Protein AF-A0A1W9UET2-F1 (afdb_monomer)

Sequence (64 aa):
DVTYGFGVFRPDGTMVFQMQVVPGYENRILWKFDAPGTYDVRSTEYSGPRHPEMFIEDAIRVTS

Structure (mmCIF, N/CA/C/O backbone):
data_AF-A0A1W9UET2-F1
#
_entry.id   AF-A0A1W9UET2-F1
#
loop_
_atom_site.group_PDB
_atom_site.id
_atom_site.type_symbol
_atom_site.label_atom_id
_atom_site.label_alt_id
_atom_site.label_comp_id
_atom_site.label_asym_id
_atom_site.label_entity_id
_atom_site.label_seq_id
_atom_site.pdbx_PDB_ins_code
_atom_site.Cartn_x
_atom_site.Cartn_y
_atom_site.Cartn_z
_atom_site.occupancy
_atom_site.B_iso_or_equiv
_atom_site.auth_seq_id
_atom_site.auth_comp_id
_atom_site.auth_asym_id
_atom_site.auth_atom_id
_atom_site.pdbx_PDB_model_num
ATOM 1 N N . ASP A 1 1 ? 14.105 -2.748 -16.215 1.00 58.75 1 ASP A N 1
ATOM 2 C CA . ASP A 1 1 ? 13.683 -3.708 -15.181 1.00 58.75 1 ASP A CA 1
ATOM 3 C C . ASP A 1 1 ? 13.635 -3.015 -13.840 1.00 58.75 1 ASP A C 1
ATOM 5 O O . ASP A 1 1 ? 14.676 -2.673 -13.296 1.00 58.75 1 ASP A O 1
ATOM 9 N N . VAL A 1 2 ? 12.431 -2.700 -13.369 1.00 67.81 2 VAL A N 1
ATOM 10 C CA . VAL A 1 2 ? 12.225 -2.146 -12.027 1.00 67.81 2 VAL A CA 1
ATOM 11 C C . VAL A 1 2 ? 11.413 -3.150 -11.222 1.00 67.81 2 VAL A C 1
ATOM 13 O O . VAL A 1 2 ? 10.464 -3.742 -11.741 1.00 67.81 2 VAL A O 1
ATOM 16 N N . THR A 1 3 ? 11.817 -3.364 -9.977 1.00 79.94 3 THR A N 1
ATOM 17 C CA . THR A 1 3 ? 11.000 -4.050 -8.977 1.00 79.94 3 THR A CA 1
ATOM 18 C C . THR A 1 3 ? 9.977 -3.051 -8.450 1.00 79.94 3 THR A C 1
ATOM 20 O O . THR A 1 3 ? 10.291 -1.872 -8.279 1.00 79.94 3 THR A O 1
ATOM 23 N N . TYR A 1 4 ? 8.746 -3.504 -8.234 1.00 85.50 4 TYR A N 1
ATOM 24 C CA . TYR A 1 4 ? 7.697 -2.684 -7.638 1.00 85.50 4 TYR A CA 1
ATOM 25 C C . TYR A 1 4 ? 7.497 -3.113 -6.189 1.00 85.50 4 TYR A C 1
ATOM 27 O O . TYR A 1 4 ? 7.349 -4.299 -5.907 1.00 85.50 4 TYR A O 1
ATOM 35 N N . GLY A 1 5 ? 7.414 -2.162 -5.270 1.00 92.75 5 GLY A N 1
ATOM 36 C CA . GLY A 1 5 ? 6.973 -2.444 -3.911 1.00 92.75 5 GLY A CA 1
ATOM 37 C C . GLY A 1 5 ? 5.453 -2.368 -3.837 1.00 92.75 5 GLY A C 1
ATOM 38 O O . GLY A 1 5 ? 4.910 -1.284 -3.980 1.00 92.75 5 GLY A O 1
ATOM 39 N N . PHE A 1 6 ? 4.755 -3.480 -3.630 1.00 94.94 6 PHE A N 1
ATOM 40 C CA . PHE A 1 6 ? 3.312 -3.504 -3.379 1.00 94.94 6 PHE A CA 1
ATOM 41 C C . PHE A 1 6 ? 3.066 -3.487 -1.873 1.00 94.94 6 PHE A C 1
ATOM 43 O O . PHE A 1 6 ? 3.449 -4.437 -1.192 1.00 94.94 6 PHE A O 1
ATOM 50 N N . GLY A 1 7 ? 2.437 -2.439 -1.343 1.00 97.12 7 GLY A N 1
ATOM 51 C CA . GLY A 1 7 ? 2.126 -2.356 0.081 1.00 97.12 7 GLY A CA 1
ATOM 52 C C . GLY A 1 7 ? 0.662 -2.053 0.361 1.00 97.12 7 GLY A C 1
ATOM 53 O O . GLY A 1 7 ? 0.025 -1.285 -0.361 1.00 97.12 7 GLY A O 1
ATOM 54 N N . VAL A 1 8 ? 0.163 -2.641 1.446 1.00 98.12 8 VAL A N 1
ATOM 55 C CA . VAL A 1 8 ? -1.175 -2.400 1.995 1.00 98.12 8 VAL A C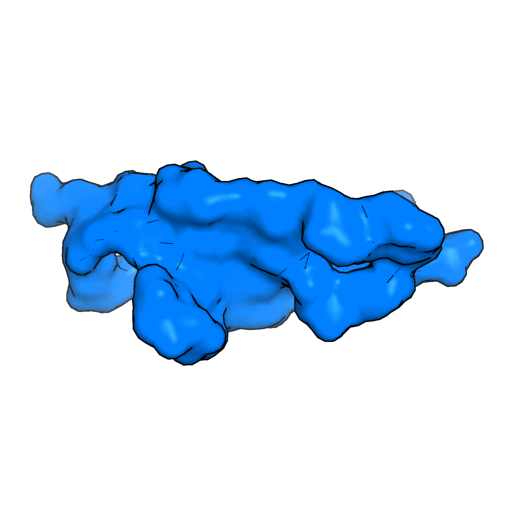A 1
ATOM 56 C C . VAL A 1 8 ? -1.048 -1.703 3.343 1.00 98.12 8 VAL A C 1
ATOM 58 O O . VAL A 1 8 ? -0.219 -2.089 4.174 1.00 98.12 8 VAL A O 1
ATOM 61 N N . PHE A 1 9 ? -1.862 -0.673 3.559 1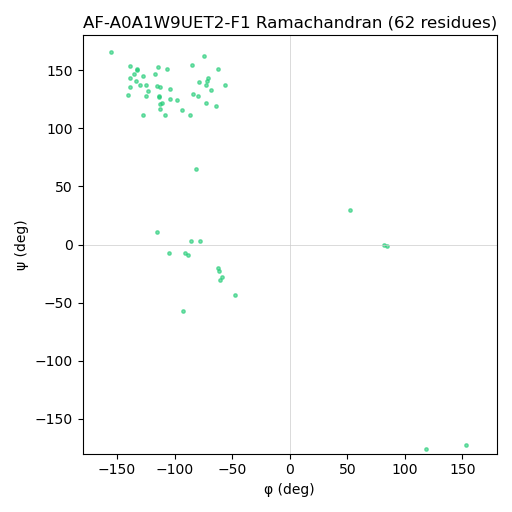.00 98.31 9 PHE A N 1
ATOM 62 C CA . PHE A 1 9 ? -1.757 0.232 4.703 1.00 98.31 9 PHE A CA 1
ATOM 63 C C . PHE A 1 9 ? -3.110 0.457 5.366 1.00 98.31 9 PHE A C 1
ATOM 65 O O . PHE A 1 9 ? -4.151 0.378 4.722 1.00 98.31 9 PHE A O 1
ATOM 72 N N . ARG A 1 10 ? -3.091 0.720 6.672 1.00 97.50 10 ARG A N 1
ATOM 73 C CA . ARG A 1 10 ? -4.260 1.237 7.392 1.00 97.50 10 ARG A CA 1
ATOM 74 C C . ARG A 1 10 ? -4.463 2.724 7.050 1.00 97.50 10 ARG A C 1
ATOM 76 O O . ARG A 1 10 ? -3.490 3.363 6.645 1.00 97.50 10 ARG A O 1
ATOM 83 N N . PRO A 1 11 ? -5.655 3.301 7.307 1.00 95.00 11 PRO A N 1
ATOM 84 C CA . PRO A 1 11 ? -5.927 4.717 7.029 1.00 95.00 11 PRO A CA 1
ATOM 85 C C . PRO A 1 11 ? -5.031 5.698 7.803 1.00 95.00 11 PRO A C 1
ATOM 87 O O . PRO A 1 11 ? -4.827 6.830 7.383 1.00 95.00 11 PRO A O 1
ATOM 90 N N . ASP A 1 12 ? -4.453 5.270 8.932 1.00 95.44 12 ASP A N 1
ATOM 91 C CA . ASP A 1 12 ? -3.461 6.051 9.689 1.00 95.44 12 ASP A CA 1
ATOM 92 C C . ASP A 1 12 ? -2.050 6.028 9.062 1.00 95.44 12 ASP A C 1
ATOM 94 O O . ASP A 1 12 ? -1.097 6.575 9.618 1.00 95.44 12 ASP A O 1
ATOM 98 N N . GLY A 1 13 ? -1.897 5.376 7.906 1.00 94.88 13 GLY A N 1
ATOM 99 C CA . GLY A 1 13 ? -0.646 5.242 7.172 1.00 94.88 13 GLY A CA 1
ATOM 100 C C . GLY A 1 13 ? 0.277 4.133 7.681 1.00 94.88 13 GLY A C 1
ATOM 101 O O . GLY A 1 13 ? 1.349 3.939 7.089 1.00 94.88 13 GLY A O 1
ATOM 102 N N . THR A 1 14 ? -0.101 3.390 8.731 1.00 96.50 14 THR A N 1
ATOM 103 C CA . THR A 1 14 ? 0.689 2.258 9.236 1.00 96.50 14 THR A CA 1
ATOM 104 C C . THR A 1 14 ? 0.634 1.068 8.284 1.00 96.50 14 THR A C 1
ATOM 106 O O . THR A 1 14 ? -0.399 0.746 7.694 1.00 96.50 14 THR A O 1
ATOM 109 N N . MET A 1 15 ? 1.770 0.390 8.119 1.00 96.88 15 MET A N 1
ATOM 110 C CA . MET A 1 15 ? 1.876 -0.746 7.206 1.00 96.88 15 MET A CA 1
ATOM 111 C C . MET A 1 15 ? 1.153 -1.975 7.753 1.00 96.88 15 MET A C 1
ATOM 113 O O . MET A 1 15 ? 1.262 -2.309 8.936 1.00 96.88 15 MET A O 1
ATOM 117 N N . VAL A 1 16 ? 0.425 -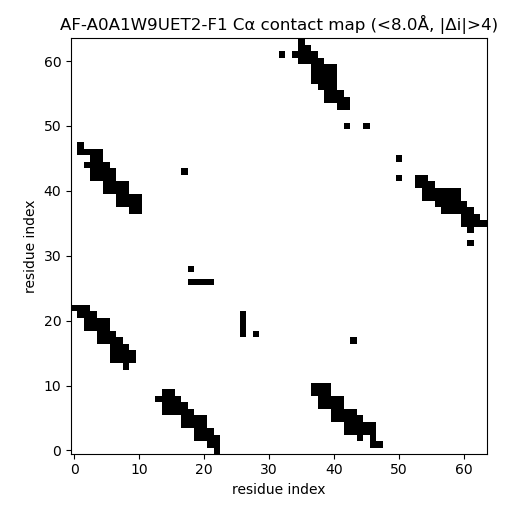2.658 6.872 1.00 97.50 16 VAL A N 1
ATOM 118 C CA . VAL A 1 16 ? -0.130 -3.989 7.125 1.00 97.50 16 VAL A CA 1
ATOM 119 C C . VAL A 1 16 ? 0.854 -5.033 6.610 1.00 97.50 16 VAL A C 1
ATOM 121 O O . VAL A 1 16 ? 1.342 -5.847 7.387 1.00 97.50 16 VAL A O 1
ATOM 124 N N . PHE A 1 17 ? 1.203 -4.961 5.324 1.00 96.88 17 PHE A N 1
ATOM 125 C CA . PHE A 1 17 ? 2.233 -5.797 4.714 1.00 96.88 17 PHE A CA 1
ATOM 126 C C . PHE A 1 17 ? 2.835 -5.127 3.470 1.00 96.88 17 PHE A C 1
ATOM 128 O O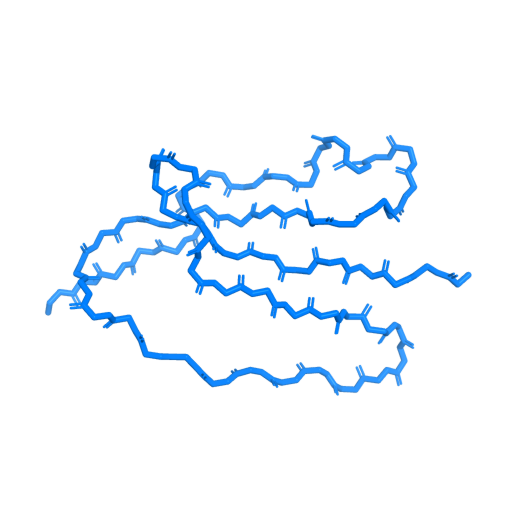 . PHE A 1 17 ? 2.260 -4.187 2.916 1.00 96.88 17 PHE A O 1
ATOM 135 N N . GLN A 1 18 ? 3.970 -5.660 3.013 1.00 96.69 18 GLN A N 1
ATOM 136 C CA . GLN A 1 18 ? 4.618 -5.311 1.749 1.00 96.69 18 GLN A CA 1
ATOM 137 C C . GLN A 1 18 ? 5.074 -6.586 1.021 1.00 96.69 18 GLN A C 1
ATOM 139 O O . GLN A 1 18 ? 5.494 -7.550 1.658 1.00 96.69 18 GLN A O 1
ATOM 144 N N . MET A 1 19 ? 5.034 -6.572 -0.310 1.00 95.31 19 MET A N 1
ATOM 145 C CA . MET A 1 19 ? 5.637 -7.565 -1.197 1.00 95.31 19 MET A CA 1
ATOM 146 C C . MET A 1 19 ? 6.467 -6.862 -2.277 1.00 95.31 19 MET A C 1
ATOM 148 O O . MET A 1 19 ? 6.019 -5.875 -2.857 1.00 95.31 19 MET A O 1
ATOM 152 N N . GLN A 1 20 ? 7.657 -7.381 -2.580 1.00 92.88 20 GLN A N 1
ATOM 153 C CA . GLN A 1 20 ? 8.380 -6.998 -3.793 1.00 92.88 20 GLN A CA 1
ATOM 154 C C . GLN A 1 20 ? 7.801 -7.762 -4.984 1.00 92.88 20 GLN A C 1
ATOM 156 O O . GLN A 1 20 ? 7.676 -8.982 -4.939 1.00 92.88 20 GLN A O 1
ATOM 161 N N . VAL A 1 21 ? 7.434 -7.041 -6.036 1.00 90.69 21 VAL A N 1
ATOM 162 C CA . VAL A 1 21 ? 6.854 -7.580 -7.265 1.00 90.69 21 VAL A CA 1
ATOM 163 C C . VAL A 1 21 ? 7.894 -7.472 -8.366 1.00 90.69 21 VAL A C 1
ATOM 165 O O . VAL A 1 21 ? 8.241 -6.374 -8.809 1.00 90.69 21 VAL A O 1
ATOM 168 N N . VAL A 1 22 ? 8.387 -8.626 -8.811 1.00 89.75 22 VAL A N 1
ATOM 169 C CA . VAL A 1 22 ? 9.359 -8.716 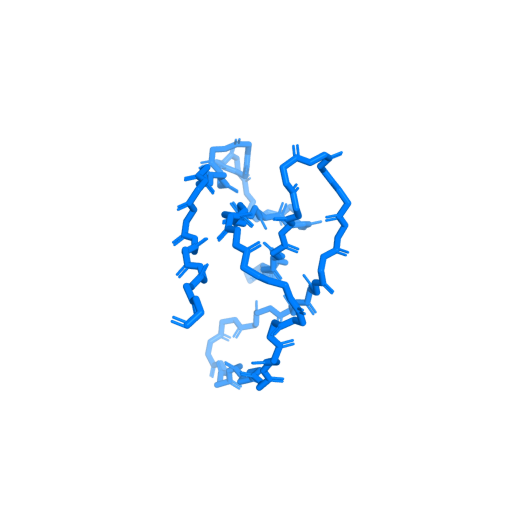-9.905 1.00 89.75 22 VAL A CA 1
ATOM 170 C C . VAL A 1 22 ? 8.628 -9.040 -11.214 1.00 89.75 22 VAL A C 1
ATOM 172 O O . VAL A 1 22 ? 7.921 -10.053 -11.273 1.00 89.75 22 VAL A O 1
ATOM 175 N N . PRO A 1 23 ? 8.778 -8.224 -12.276 1.00 87.75 23 PRO A N 1
ATOM 176 C CA . PRO A 1 23 ? 8.214 -8.527 -13.591 1.00 87.75 23 PRO A CA 1
ATOM 177 C C . PRO A 1 23 ? 8.680 -9.880 -14.133 1.00 87.75 23 PRO A C 1
ATOM 179 O O . PRO A 1 23 ? 9.857 -10.215 -14.048 1.00 87.75 23 PRO A O 1
ATOM 182 N N . GLY A 1 24 ? 7.760 -10.649 -14.719 1.00 90.50 24 GLY A N 1
ATOM 183 C CA . GLY A 1 24 ? 8.054 -11.976 -15.275 1.00 90.50 24 GLY A CA 1
ATOM 184 C C . GLY A 1 24 ? 8.023 -13.126 -14.261 1.00 90.50 24 GLY A C 1
ATOM 185 O O . GLY A 1 24 ? 8.189 -14.274 -14.662 1.00 90.50 24 GLY A O 1
ATOM 186 N N . TYR A 1 25 ? 7.759 -12.843 -12.982 1.00 89.69 25 TYR A N 1
ATOM 187 C CA . TYR A 1 25 ? 7.626 -13.847 -11.924 1.00 89.69 25 TYR A CA 1
ATOM 188 C C . TYR A 1 25 ? 6.212 -13.844 -11.325 1.00 89.69 25 TYR A C 1
ATOM 190 O O . TYR A 1 25 ? 5.572 -12.795 -11.216 1.00 89.69 25 TYR A O 1
ATOM 198 N N . GLU A 1 26 ? 5.716 -15.017 -10.911 1.00 92.31 26 GLU A N 1
ATOM 199 C CA . GLU A 1 26 ? 4.513 -15.097 -10.073 1.00 92.31 26 GLU A CA 1
ATOM 200 C C . GLU A 1 26 ? 4.874 -14.633 -8.658 1.00 92.31 26 GLU A C 1
ATOM 202 O O . GLU A 1 26 ? 5.750 -15.203 -8.010 1.00 92.31 26 GLU A O 1
ATOM 207 N N . ASN A 1 27 ? 4.182 -13.603 -8.174 1.00 90.81 27 ASN A N 1
ATOM 208 C CA . ASN A 1 27 ? 4.328 -13.094 -6.816 1.00 90.81 27 ASN A CA 1
ATOM 209 C C . ASN A 1 27 ? 3.016 -13.378 -6.075 1.00 90.81 27 ASN A C 1
ATOM 211 O O . ASN A 1 27 ? 1.962 -12.881 -6.476 1.00 90.81 27 ASN A O 1
ATOM 215 N N . ARG A 1 28 ? 3.060 -14.201 -5.022 1.00 93.25 28 ARG A N 1
ATOM 216 C CA . ARG A 1 28 ? 1.874 -14.604 -4.253 1.00 93.25 28 ARG A CA 1
ATOM 217 C C . ARG A 1 28 ? 2.044 -14.244 -2.785 1.00 93.25 28 ARG A C 1
ATOM 219 O O . ARG A 1 28 ? 3.039 -14.607 -2.167 1.00 93.25 28 ARG A O 1
ATOM 226 N N . ILE A 1 29 ? 1.016 -13.620 -2.219 1.00 93.06 29 ILE A N 1
ATOM 227 C CA . ILE A 1 29 ? 0.889 -13.376 -0.784 1.00 93.06 29 ILE A CA 1
ATOM 228 C C . ILE A 1 29 ? -0.439 -13.944 -0.282 1.00 93.06 29 ILE A C 1
ATOM 230 O O . ILE A 1 29 ? -1.471 -13.807 -0.938 1.00 93.06 29 ILE A O 1
ATOM 234 N N . LEU A 1 30 ? -0.405 -14.603 0.875 1.00 95.62 30 LEU A N 1
ATOM 235 C CA . LEU A 1 30 ? -1.594 -14.999 1.623 1.00 95.62 30 LEU A CA 1
ATOM 236 C C . LEU A 1 30 ? -1.637 -14.152 2.889 1.00 95.62 30 LEU A C 1
ATOM 238 O O . LEU A 1 30 ? -0.695 -14.177 3.679 1.00 95.62 30 LEU A O 1
ATOM 242 N N . TRP A 1 31 ? -2.723 -13.408 3.072 1.00 96.25 31 TRP A N 1
ATOM 243 C CA . TRP A 1 31 ? -2.884 -12.504 4.202 1.00 96.25 31 TRP A CA 1
ATOM 244 C C . TRP A 1 31 ? -4.263 -12.657 4.837 1.00 96.25 31 TRP A C 1
ATOM 246 O O . TRP A 1 31 ? -5.262 -12.807 4.133 1.00 96.25 31 TRP A O 1
ATOM 256 N N . LYS A 1 32 ? -4.313 -12.591 6.170 1.00 96.19 32 LYS A N 1
ATOM 257 C CA . LYS A 1 32 ? -5.550 -12.525 6.949 1.00 96.19 32 LYS A CA 1
ATOM 258 C C . LYS A 1 32 ? -5.621 -11.161 7.624 1.00 96.19 32 LYS A C 1
ATOM 260 O O . LYS A 1 32 ? -4.698 -10.770 8.327 1.00 96.19 32 LYS A O 1
ATOM 265 N N . PHE A 1 33 ? -6.726 -10.456 7.421 1.00 96.44 33 PHE A N 1
ATOM 266 C CA . PHE A 1 33 ? -7.004 -9.213 8.130 1.00 96.44 33 PHE A CA 1
ATOM 267 C C . PHE A 1 33 ? -7.642 -9.524 9.485 1.00 96.44 33 PHE A C 1
ATOM 269 O O . PHE A 1 33 ? -8.608 -10.283 9.557 1.00 96.44 33 PHE A O 1
ATOM 276 N N . ASP A 1 34 ? -7.100 -8.936 10.550 1.00 94.00 34 ASP A N 1
ATOM 277 C CA . ASP A 1 34 ? -7.569 -9.170 11.923 1.00 94.00 34 ASP A CA 1
ATOM 278 C C . ASP A 1 34 ? -8.660 -8.186 12.373 1.00 94.00 34 ASP A C 1
ATOM 280 O O . ASP A 1 34 ? -9.235 -8.348 13.447 1.00 94.00 34 ASP A O 1
ATOM 284 N N . ALA A 1 35 ? -8.956 -7.168 11.562 1.00 94.62 35 ALA A N 1
ATOM 285 C CA . ALA A 1 35 ? -9.971 -6.164 11.850 1.00 94.62 35 ALA A CA 1
ATOM 286 C C . ALA A 1 35 ? -10.789 -5.832 10.589 1.00 94.62 35 ALA A C 1
ATOM 288 O O . ALA A 1 35 ? -10.222 -5.771 9.497 1.00 94.62 35 ALA A O 1
ATOM 289 N N . PRO A 1 36 ? -12.105 -5.588 10.717 1.00 97.44 36 PRO A N 1
ATOM 290 C CA . PRO A 1 36 ? -12.876 -4.912 9.681 1.00 97.44 36 PRO A CA 1
ATOM 291 C C . PRO A 1 36 ? -12.361 -3.487 9.462 1.00 97.44 36 PRO A C 1
ATOM 293 O O . PRO A 1 36 ? -11.871 -2.844 10.392 1.00 97.44 36 PRO A O 1
ATOM 296 N N . GLY A 1 37 ? -12.520 -2.972 8.247 1.00 97.44 37 GLY A N 1
ATOM 297 C CA . GLY A 1 37 ? -12.086 -1.620 7.905 1.00 97.44 37 GLY A CA 1
ATOM 298 C C . GLY A 1 37 ? -11.763 -1.454 6.429 1.00 97.44 37 GLY A C 1
ATOM 299 O O . GLY A 1 37 ? -12.018 -2.350 5.618 1.00 97.44 37 GLY A O 1
ATOM 300 N N . THR A 1 38 ? -11.211 -0.291 6.099 1.00 98.31 38 THR A N 1
ATOM 301 C CA . THR A 1 38 ? -10.636 -0.006 4.787 1.00 98.31 38 THR A CA 1
ATOM 302 C C . THR A 1 38 ? -9.116 0.017 4.860 1.00 98.31 38 THR A C 1
ATOM 304 O O . THR A 1 38 ? -8.530 0.277 5.915 1.00 98.31 38 THR A O 1
ATOM 307 N N . TYR A 1 39 ? -8.485 -0.324 3.743 1.00 98.56 39 TYR A N 1
ATOM 308 C CA . TYR A 1 39 ? -7.040 -0.352 3.608 1.00 98.56 39 TYR A CA 1
ATOM 309 C C . TYR A 1 39 ? -6.628 0.209 2.258 1.00 98.56 39 TYR A C 1
ATOM 311 O O . TYR A 1 39 ? -7.187 -0.166 1.223 1.00 98.56 39 TYR A O 1
ATOM 319 N N . ASP A 1 40 ? -5.602 1.045 2.284 1.00 98.31 40 ASP A N 1
ATOM 320 C CA . ASP A 1 40 ? -5.034 1.660 1.098 1.00 98.31 40 ASP A CA 1
ATOM 321 C C . ASP A 1 40 ? -4.007 0.742 0.446 1.00 98.31 40 ASP A C 1
ATOM 323 O O . ASP A 1 40 ? -3.334 -0.052 1.111 1.00 98.31 40 ASP A O 1
ATOM 327 N N . VAL A 1 41 ? -3.818 0.920 -0.857 1.00 97.62 41 VAL A N 1
ATOM 328 C CA . VAL A 1 41 ? -2.724 0.311 -1.615 1.00 97.62 41 VAL A CA 1
ATOM 329 C C . VAL A 1 41 ? -1.793 1.414 -2.105 1.00 97.62 41 VAL A C 1
ATOM 331 O O . VAL A 1 41 ? -2.237 2.358 -2.753 1.00 97.62 41 VAL A O 1
ATOM 334 N N . ARG A 1 42 ? -0.488 1.289 -1.844 1.00 95.25 42 ARG A N 1
ATOM 335 C CA . ARG A 1 42 ? 0.531 2.212 -2.378 1.00 95.25 42 ARG A CA 1
ATOM 336 C C . ARG A 1 42 ? 1.785 1.493 -2.838 1.00 95.25 42 ARG A C 1
ATOM 338 O O . ARG A 1 42 ? 2.136 0.433 -2.313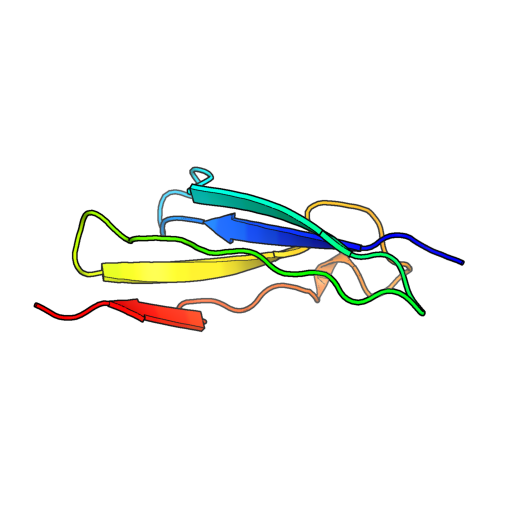 1.00 95.25 42 ARG A O 1
ATOM 345 N N . SER A 1 43 ? 2.482 2.110 -3.787 1.00 94.44 43 SER A N 1
ATOM 346 C CA . SER A 1 43 ? 3.846 1.709 -4.113 1.00 94.44 43 SER A CA 1
ATOM 347 C C . SER A 1 43 ? 4.782 2.050 -2.954 1.00 94.44 43 SER A C 1
ATOM 349 O O . SER A 1 43 ? 4.750 3.167 -2.442 1.00 94.44 43 SER A O 1
ATOM 351 N N . THR A 1 44 ? 5.638 1.114 -2.547 1.00 93.75 44 THR A N 1
ATOM 352 C CA . THR A 1 44 ? 6.636 1.330 -1.477 1.00 93.75 44 THR A CA 1
ATOM 353 C C . THR A 1 44 ? 8.056 1.509 -2.005 1.00 93.75 44 THR A C 1
ATOM 355 O O . THR A 1 44 ? 8.960 1.842 -1.246 1.00 93.75 44 THR A O 1
ATOM 358 N N . GLU A 1 45 ? 8.258 1.300 -3.305 1.00 90.56 45 GLU A N 1
ATOM 359 C CA . GLU A 1 45 ? 9.549 1.432 -3.984 1.00 90.56 45 GLU A CA 1
ATOM 360 C C . GLU A 1 45 ? 9.393 2.247 -5.266 1.00 90.56 45 GLU A C 1
ATOM 362 O O . GLU A 1 45 ? 8.328 2.217 -5.893 1.00 90.56 45 GLU A O 1
ATOM 367 N N . TYR A 1 46 ? 10.453 2.959 -5.661 1.00 86.88 46 TYR A N 1
ATOM 368 C CA . TYR A 1 46 ? 10.465 3.755 -6.885 1.00 86.88 46 TYR A CA 1
ATOM 369 C C . TYR A 1 46 ? 10.314 2.866 -8.124 1.00 86.88 46 TYR A C 1
ATOM 3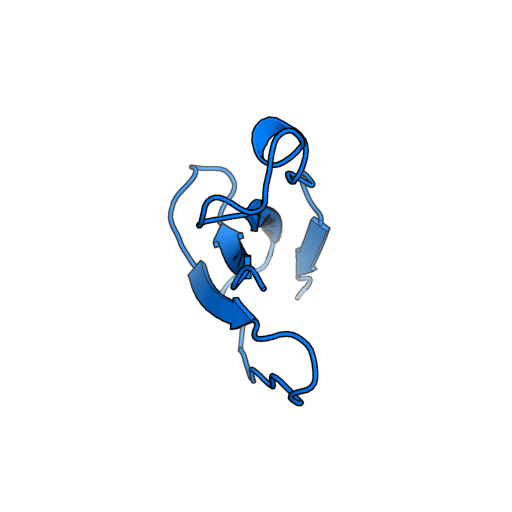71 O O . TYR A 1 46 ? 11.169 2.038 -8.426 1.00 86.88 46 TYR A O 1
ATOM 379 N N . SER A 1 47 ? 9.242 3.102 -8.874 1.00 83.81 47 SER A N 1
ATOM 380 C CA . SER A 1 47 ? 8.832 2.322 -10.047 1.00 83.81 47 SER A CA 1
ATOM 381 C C . SER A 1 47 ? 8.872 3.124 -11.356 1.00 83.81 47 SER A C 1
ATOM 383 O O . SER A 1 47 ? 8.365 2.678 -12.386 1.00 83.81 47 SER A O 1
ATOM 385 N N . GLY A 1 48 ? 9.468 4.321 -11.324 1.00 87.56 48 GLY A N 1
ATOM 386 C CA . GLY A 1 48 ? 9.529 5.262 -12.442 1.00 87.56 48 GLY A CA 1
ATOM 387 C C . GLY A 1 48 ? 8.830 6.599 -12.151 1.00 87.56 48 GLY A C 1
ATOM 388 O O . GLY A 1 48 ? 8.345 6.824 -11.043 1.00 87.56 48 GLY A O 1
ATOM 389 N N . PRO A 1 49 ? 8.751 7.511 -13.139 1.00 89.19 49 PRO A N 1
ATOM 390 C CA . PRO A 1 49 ? 8.248 8.877 -12.943 1.00 89.19 49 PRO A CA 1
ATOM 391 C C . PRO A 1 49 ? 6.813 8.970 -12.412 1.00 89.19 49 PRO A C 1
ATOM 393 O O . PRO A 1 49 ? 6.478 9.928 -11.726 1.00 89.19 49 PRO A O 1
ATOM 396 N N . ARG A 1 50 ? 5.979 7.964 -12.701 1.00 87.38 50 ARG A N 1
ATOM 397 C CA . ARG A 1 50 ? 4.583 7.887 -12.241 1.00 87.38 50 ARG A CA 1
ATOM 398 C C . ARG A 1 50 ? 4.422 7.261 -10.855 1.00 87.38 50 ARG A C 1
ATOM 400 O O . ARG A 1 50 ? 3.300 7.103 -10.396 1.00 87.38 50 ARG A O 1
ATOM 407 N N . HIS A 1 51 ? 5.518 6.907 -10.181 1.00 86.12 51 HIS A N 1
ATOM 408 C CA . HIS A 1 51 ? 5.492 6.352 -8.828 1.00 86.12 51 HIS A CA 1
ATOM 409 C C . HIS A 1 51 ? 4.605 7.143 -7.841 1.00 86.12 51 HIS A C 1
ATOM 411 O O . HIS A 1 51 ? 3.832 6.500 -7.135 1.00 86.12 51 HIS A O 1
ATOM 417 N N . PRO A 1 52 ? 4.620 8.496 -7.811 1.00 88.19 52 PRO A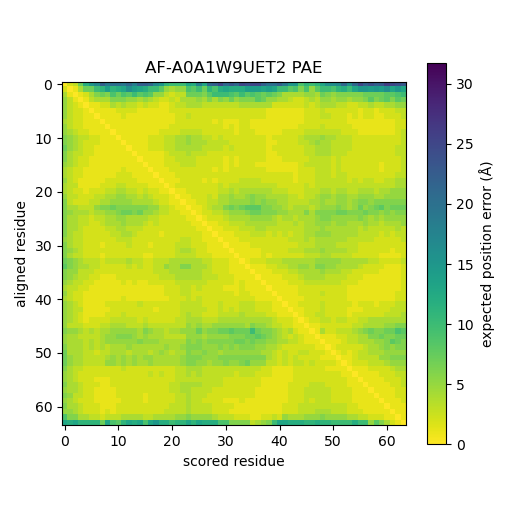 N 1
ATOM 418 C CA . PRO A 1 52 ? 3.764 9.265 -6.900 1.00 88.19 52 PRO A CA 1
ATOM 419 C C . PRO A 1 52 ? 2.258 9.068 -7.122 1.00 88.19 52 PRO A C 1
ATOM 421 O O . PRO A 1 52 ? 1.469 9.344 -6.228 1.00 88.19 52 PRO A O 1
ATOM 424 N N . GLU A 1 53 ? 1.855 8.601 -8.304 1.00 92.56 53 GLU A N 1
ATOM 425 C CA . GLU A 1 53 ? 0.456 8.334 -8.654 1.00 92.56 53 GLU A CA 1
ATOM 426 C C . GLU A 1 53 ? 0.017 6.913 -8.268 1.00 92.56 53 GLU A C 1
ATOM 428 O O . GLU A 1 53 ? -1.161 6.583 -8.366 1.00 92.56 53 GLU A O 1
ATOM 433 N N . MET A 1 54 ? 0.945 6.044 -7.851 1.00 93.31 54 MET A N 1
ATOM 434 C CA . MET A 1 54 ? 0.650 4.659 -7.480 1.00 93.31 54 MET A CA 1
ATOM 435 C C . MET A 1 54 ? 0.121 4.579 -6.047 1.00 93.31 54 MET A C 1
ATOM 437 O O . MET A 1 54 ? 0.752 4.002 -5.159 1.00 93.31 54 MET A O 1
ATOM 441 N N . PHE A 1 55 ? -1.047 5.176 -5.848 1.00 95.12 55 PHE A N 1
ATOM 442 C CA . PHE A 1 55 ? -1.790 5.202 -4.601 1.00 95.12 55 PHE A CA 1
ATOM 443 C C . PHE A 1 55 ? -3.281 5.047 -4.901 1.00 95.12 55 PHE A C 1
ATOM 445 O O . PHE A 1 55 ? -3.830 5.754 -5.744 1.00 95.12 55 PHE A O 1
ATOM 452 N N . ILE A 1 56 ? -3.919 4.098 -4.223 1.00 97.00 56 ILE A N 1
ATOM 453 C CA . ILE A 1 56 ? -5.357 3.858 -4.281 1.00 97.00 56 ILE A CA 1
ATOM 454 C C . ILE A 1 56 ? -5.863 3.852 -2.841 1.00 97.00 56 ILE A C 1
ATOM 456 O O . ILE A 1 56 ? -5.539 2.946 -2.068 1.00 97.00 56 ILE A O 1
ATOM 460 N N . GLU A 1 57 ? -6.639 4.874 -2.504 1.00 96.88 57 GLU A N 1
ATOM 461 C CA . GLU A 1 57 ? -7.330 5.001 -1.222 1.00 96.88 57 GLU 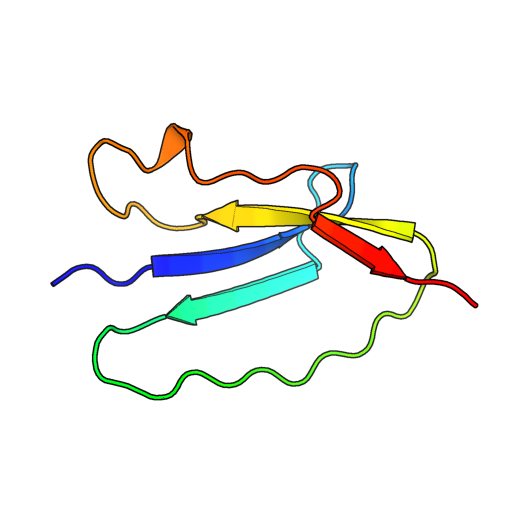A CA 1
ATOM 462 C C . GLU A 1 57 ? -8.485 3.994 -1.133 1.00 96.88 57 GLU A C 1
ATOM 464 O O . GLU A 1 57 ? -9.135 3.701 -2.142 1.00 96.88 57 GLU A O 1
ATOM 469 N N . ASP A 1 58 ? -8.719 3.440 0.060 1.00 97.44 58 ASP A N 1
ATOM 470 C CA . ASP A 1 58 ? -9.816 2.505 0.357 1.00 97.44 58 ASP A CA 1
ATOM 471 C C . ASP A 1 58 ? -9.900 1.297 -0.605 1.00 97.44 58 ASP A C 1
ATOM 473 O O . ASP A 1 58 ? -10.968 0.729 -0.858 1.00 97.44 58 ASP A O 1
ATOM 477 N N . ALA A 1 59 ? -8.753 0.869 -1.139 1.00 97.94 59 ALA A N 1
ATOM 478 C CA . ALA A 1 59 ? -8.648 -0.173 -2.159 1.00 97.94 59 ALA A CA 1
ATOM 479 C C . ALA A 1 59 ? -9.204 -1.537 -1.711 1.00 97.94 59 ALA A C 1
ATOM 481 O O . ALA A 1 59 ? -9.677 -2.321 -2.537 1.00 97.94 59 ALA A O 1
ATOM 482 N N . ILE A 1 60 ? -9.123 -1.844 -0.413 1.00 97.94 60 ILE A N 1
ATOM 483 C CA . ILE A 1 60 ? -9.615 -3.095 0.169 1.00 97.94 60 ILE A CA 1
ATOM 484 C C . ILE A 1 60 ? -10.596 -2.768 1.288 1.00 97.94 60 ILE A C 1
ATOM 486 O O . ILE A 1 60 ? -10.257 -2.053 2.227 1.00 97.94 60 ILE A O 1
ATOM 490 N N . ARG A 1 61 ? -11.787 -3.369 1.236 1.00 98.06 61 ARG A N 1
ATOM 491 C CA . ARG A 1 61 ? -12.782 -3.309 2.310 1.00 98.06 61 ARG A CA 1
ATOM 492 C C . ARG A 1 61 ? -12.963 -4.682 2.943 1.00 98.06 61 ARG A C 1
ATOM 494 O O . ARG A 1 61 ? -13.367 -5.626 2.270 1.00 98.06 61 ARG A O 1
ATOM 501 N N . VAL A 1 62 ? -12.710 -4.772 4.244 1.00 97.88 62 VAL A N 1
ATOM 502 C CA . VAL A 1 62 ? -12.909 -5.984 5.047 1.00 97.88 62 VAL A CA 1
ATOM 503 C C . VAL A 1 62 ? -14.166 -5.817 5.888 1.00 97.88 62 VAL A C 1
ATOM 505 O O . VAL A 1 62 ? -14.301 -4.847 6.636 1.00 97.88 62 VAL A O 1
ATOM 508 N N . THR A 1 63 ? -15.088 -6.765 5.761 1.00 96.00 63 THR A N 1
ATOM 509 C CA . THR A 1 63 ? -16.340 -6.820 6.525 1.00 96.00 63 THR A CA 1
ATOM 510 C C . THR A 1 63 ? -16.351 -8.039 7.440 1.00 96.00 63 THR A C 1
ATOM 512 O O . THR A 1 63 ? -15.690 -9.034 7.148 1.00 96.00 63 THR A O 1
ATOM 515 N N . SER A 1 64 ? -17.095 -7.941 8.542 1.00 88.00 64 SER A N 1
ATOM 516 C CA . SER A 1 64 ? -17.359 -9.040 9.482 1.00 88.00 64 SER A CA 1
ATOM 517 C C . SER A 1 64 ? -18.238 -10.132 8.890 1.00 88.00 64 SER A C 1
ATOM 519 O O . SER A 1 64 ? -19.183 -9.744 8.163 1.00 88.00 64 SER A O 1
#

Secondary structure (DSSP, 8-state):
---EEEEEE-TTS-EEEEEEE-TTS--------SS-EEEEEEE-S--STTGGG-EEEEEEEE--

pLDDT: mean 92.79, std 6.79, range [58.75, 98.56]

Foldseek 3Di:
DDWWKKWKADPVRHTPDIDTHDPPDDDDDDDDDPDFDFIKIATPDDPDPCRVVRIDGSPDGDDD

Mean predicted aligned error: 3.21 Å

Solvent-accessible surface area (backbone atoms only — not comparable to full-atom values): 4057 Å² total; per-residue (Å²): 143,63,54,34,24,46,27,38,23,38,87,89,68,48,78,74,51,74,46,77,40,50,83,97,57,93,74,86,84,89,85,81,81,92,62,66,49,54,23,26,38,33,53,74,40,79,61,57,93,64,37,88,67,42,62,39,79,63,67,41,77,44,76,130

Nearest PDB structures (foldseek):
  6ptt-assembly2_B  TM=8.067E-01  e=1.002E-02  Thermus thermophilus
  2cua-assembly1_A  TM=8.295E-01  e=1.445E-02  Thermus thermophilus
  6pty-assembly2_B  TM=8.180E-01  e=2.084E-02  Thermus thermophilus
  7c7u-assembly2_B  TM=6.650E-01  e=1.692E+00  Staphylococcus aureus
  7c7u-assembly1_A  TM=6.638E-01  e=1.692E+00  Staphylococcus aureus

Radius of gyration: 12.5 Å; Cα contacts (8 Å, |Δi|>4): 114; chains: 1; bounding box: 31×24×27 Å